Protein AF-A0A2V9S145-F1 (afdb_monomer_lite)

Sequence (110 aa):
MFGHRVPDVLAGADAALGESFLQVKFINTASGASLPDLEQLIFAPELGQEFRFISLTARADGTLRANFGVADGTPGKAEVIQTGLFMTKFKGATGEDFPAERINLNVVGQ

Structure (mmCIF, N/CA/C/O backbone):
data_AF-A0A2V9S145-F1
#
_entry.id   AF-A0A2V9S145-F1
#
loop_
_atom_site.group_PDB
_atom_site.id
_atom_site.type_symbol
_atom_site.label_atom_id
_atom_site.label_alt_id
_atom_site.label_comp_id
_atom_site.label_asym_id
_atom_site.label_entity_id
_atom_site.label_seq_id
_atom_site.pdbx_PDB_ins_code
_atom_site.Cartn_x
_atom_site.Cartn_y
_atom_site.Cartn_z
_atom_site.occupancy
_atom_site.B_iso_or_equiv
_atom_site.auth_seq_id
_atom_site.auth_comp_id
_atom_site.auth_asym_id
_atom_site.auth_atom_id
_atom_site.pdbx_PDB_model_num
ATOM 1 N N . MET A 1 1 ? -1.688 -3.657 18.034 1.00 89.75 1 MET A N 1
ATOM 2 C CA . MET A 1 1 ? -2.191 -2.291 18.314 1.00 89.75 1 MET A CA 1
ATOM 3 C C . MET A 1 1 ? -3.429 -1.975 17.490 1.00 89.75 1 MET A C 1
ATOM 5 O O . MET A 1 1 ? -4.323 -1.348 18.030 1.00 89.75 1 MET A O 1
ATOM 9 N N . PHE A 1 2 ? -3.513 -2.427 16.237 1.00 94.12 2 PHE A N 1
ATOM 10 C CA . PHE A 1 2 ? -4.656 -2.221 15.349 1.00 94.12 2 PHE A CA 1
ATOM 11 C C . PHE A 1 2 ? -5.048 -3.542 14.686 1.00 94.12 2 PHE A C 1
ATOM 13 O O . PHE A 1 2 ? -4.155 -4.286 14.277 1.00 94.12 2 PHE A O 1
ATOM 20 N N . GLY A 1 3 ? -6.347 -3.824 14.615 1.00 94.75 3 GLY A N 1
ATOM 21 C CA . GLY A 1 3 ? -6.903 -5.070 14.097 1.00 94.75 3 GLY A CA 1
ATOM 22 C C . GLY A 1 3 ? -6.557 -6.313 14.926 1.00 94.75 3 GLY A C 1
ATOM 23 O O . GLY A 1 3 ? -5.866 -6.251 15.950 1.00 94.75 3 GLY A O 1
ATOM 24 N N . HIS A 1 4 ? -7.052 -7.449 14.441 1.00 95.81 4 HIS A N 1
ATOM 25 C CA . HIS A 1 4 ? -6.776 -8.791 14.950 1.00 95.81 4 HIS A CA 1
ATOM 26 C C . HIS A 1 4 ? -5.797 -9.550 14.049 1.00 95.81 4 HIS A C 1
ATOM 28 O O . HIS A 1 4 ? -5.580 -9.181 12.892 1.00 95.81 4 HIS A O 1
ATOM 34 N N . ARG A 1 5 ? -5.185 -10.622 14.570 1.00 94.25 5 ARG A N 1
ATOM 35 C CA . ARG A 1 5 ? -4.345 -11.502 13.747 1.00 94.25 5 ARG A CA 1
ATOM 36 C C . ARG A 1 5 ? -5.229 -12.355 12.844 1.00 94.25 5 ARG A C 1
ATOM 38 O O . ARG A 1 5 ? -6.378 -12.634 13.172 1.00 94.25 5 ARG A O 1
ATOM 45 N N . VAL A 1 6 ? -4.657 -12.849 11.747 1.00 94.75 6 VAL A N 1
ATOM 46 C CA . VAL A 1 6 ? -5.376 -13.708 10.791 1.00 94.75 6 VAL A CA 1
ATOM 47 C C . VAL A 1 6 ? -6.075 -14.902 11.470 1.00 94.75 6 VAL A C 1
ATOM 49 O O . VAL A 1 6 ? -7.259 -15.087 11.201 1.00 94.75 6 VAL A O 1
ATOM 52 N N . PRO A 1 7 ? -5.444 -15.676 12.382 1.00 97.31 7 PRO A N 1
ATOM 53 C CA . PRO A 1 7 ? -6.133 -16.787 13.045 1.00 97.31 7 PRO A CA 1
ATOM 54 C C . PRO A 1 7 ? -7.340 -16.355 13.887 1.00 97.31 7 PRO A C 1
ATOM 56 O O . PRO A 1 7 ? -8.339 -17.065 13.914 1.00 97.31 7 PRO A O 1
ATOM 59 N N . ASP A 1 8 ? -7.271 -15.190 14.535 1.00 96.50 8 ASP A N 1
ATOM 60 C CA . ASP A 1 8 ? -8.353 -14.675 15.380 1.00 96.50 8 ASP A CA 1
ATOM 61 C C . ASP A 1 8 ? -9.558 -14.265 14.521 1.00 96.50 8 ASP A C 1
ATOM 63 O O . ASP A 1 8 ? -10.702 -14.560 14.859 1.00 96.50 8 ASP A O 1
ATOM 67 N N . VAL A 1 9 ? -9.301 -13.642 13.364 1.00 96.38 9 VAL A N 1
ATOM 68 C CA . VAL A 1 9 ? -10.339 -13.301 12.377 1.00 96.38 9 VAL A CA 1
ATOM 69 C C . VAL A 1 9 ? -11.000 -14.565 11.831 1.00 96.38 9 VAL A C 1
ATOM 71 O O . VAL A 1 9 ? -12.224 -14.645 11.763 1.00 96.38 9 VAL A O 1
ATOM 74 N N . LEU A 1 10 ? -10.207 -15.590 11.502 1.00 96.69 10 LEU A N 1
ATOM 75 C CA . LEU A 1 10 ? -10.735 -16.892 11.077 1.00 96.69 10 LEU A CA 1
ATOM 76 C C . LEU A 1 10 ? -11.568 -17.575 12.176 1.00 96.69 10 LEU A C 1
ATOM 78 O O . LEU A 1 10 ? -12.470 -18.348 11.861 1.00 96.69 10 LEU A O 1
ATOM 82 N N . ALA A 1 11 ? -11.294 -17.272 13.447 1.00 97.69 11 ALA A N 1
ATOM 83 C CA . ALA A 1 11 ? -12.060 -17.733 14.602 1.00 97.69 11 ALA A CA 1
ATOM 84 C C . ALA A 1 11 ? -13.277 -16.844 14.946 1.00 97.69 11 ALA A C 1
ATOM 86 O O . ALA A 1 11 ? -13.984 -17.140 15.909 1.00 97.69 11 ALA A O 1
ATOM 87 N N . GLY A 1 12 ? -13.550 -15.786 14.171 1.00 96.56 12 GLY A N 1
ATOM 88 C CA . GLY A 1 12 ? -14.739 -14.935 14.305 1.00 96.56 12 GLY A CA 1
ATOM 89 C C . GLY A 1 12 ? -14.500 -13.536 14.879 1.00 96.56 12 GLY A C 1
ATOM 90 O O . GLY A 1 12 ? -15.471 -12.816 15.112 1.00 96.56 12 GLY A O 1
ATOM 91 N N . ALA A 1 13 ? -13.249 -13.129 15.109 1.00 96.25 13 ALA A N 1
ATOM 92 C CA . ALA A 1 13 ? -12.936 -11.744 15.459 1.00 96.25 13 ALA A CA 1
ATOM 93 C C . ALA A 1 13 ? -13.159 -10.792 14.268 1.00 96.25 13 ALA A C 1
ATOM 95 O O . ALA A 1 13 ? -13.158 -11.202 13.106 1.00 96.25 13 ALA A O 1
ATOM 96 N N . ASP A 1 14 ? -13.315 -9.497 14.545 1.00 94.88 14 ASP A N 1
ATOM 97 C CA . ASP A 1 14 ? -13.462 -8.486 13.503 1.00 94.88 14 ASP A CA 1
ATOM 98 C C . ASP A 1 14 ? -12.150 -8.258 12.735 1.00 94.88 14 ASP A C 1
ATOM 100 O O . ASP A 1 14 ? -11.057 -8.200 13.311 1.00 94.88 14 ASP A O 1
ATOM 104 N N . ALA A 1 15 ? -12.270 -8.115 11.414 1.00 95.62 15 ALA A N 1
ATOM 105 C CA . ALA A 1 15 ? -11.156 -7.824 10.523 1.00 95.62 15 ALA A CA 1
ATOM 106 C C . ALA A 1 15 ? -10.958 -6.311 10.371 1.00 95.62 15 ALA A C 1
ATOM 108 O O . ALA A 1 15 ? -11.918 -5.570 10.169 1.00 95.62 15 ALA A O 1
ATOM 109 N N . ALA A 1 16 ? -9.700 -5.865 10.380 1.00 95.62 16 ALA A N 1
ATOM 110 C CA . ALA A 1 16 ? -9.355 -4.561 9.830 1.00 95.62 16 ALA A CA 1
ATOM 111 C C . ALA A 1 16 ? -9.249 -4.696 8.307 1.00 95.62 16 ALA A C 1
ATOM 113 O O . ALA A 1 16 ? -8.530 -5.567 7.812 1.00 95.62 16 ALA A O 1
ATOM 114 N N . LEU A 1 17 ? -9.968 -3.853 7.573 1.00 94.69 17 LEU A N 1
ATOM 115 C CA . LEU A 1 17 ? -9.989 -3.869 6.115 1.00 94.69 17 LEU A CA 1
ATOM 116 C C . LEU A 1 17 ? -9.386 -2.581 5.588 1.00 94.69 17 LEU A C 1
ATOM 118 O O . LEU A 1 17 ? -9.590 -1.503 6.143 1.00 94.69 17 LEU A O 1
ATOM 122 N N . GLY A 1 18 ? -8.630 -2.702 4.508 1.00 94.12 18 GLY A N 1
ATOM 123 C CA . GLY A 1 18 ? -7.950 -1.569 3.922 1.00 94.12 18 GLY A CA 1
ATOM 124 C C . GLY A 1 18 ? -7.761 -1.704 2.431 1.00 94.12 18 GLY A C 1
ATOM 125 O O . GLY A 1 18 ? -7.941 -2.768 1.841 1.00 94.12 18 GLY A O 1
ATOM 126 N N . GLU A 1 19 ? -7.369 -0.588 1.853 1.00 96.25 19 GLU A N 1
ATOM 127 C CA . GLU A 1 19 ? -6.986 -0.453 0.465 1.00 96.25 19 GLU A CA 1
ATOM 128 C C . GLU A 1 19 ? -5.531 -0.006 0.388 1.00 96.25 19 GLU A C 1
ATOM 130 O O . GLU A 1 19 ? -5.007 0.682 1.273 1.00 96.25 19 GLU A O 1
ATOM 135 N N . SER A 1 20 ? -4.870 -0.397 -0.691 1.00 94.25 20 SER A N 1
ATOM 136 C CA . SER A 1 20 ? -3.535 0.078 -1.000 1.00 94.25 20 SER A CA 1
ATOM 137 C C . SER A 1 20 ? -3.418 0.437 -2.470 1.00 94.25 20 SER A C 1
ATOM 139 O O . SER A 1 20 ? -4.104 -0.103 -3.337 1.00 94.25 20 SER A O 1
ATOM 141 N N . PHE A 1 21 ? -2.539 1.391 -2.735 1.00 94.75 21 PHE A N 1
ATOM 142 C CA . PHE A 1 21 ? -2.213 1.872 -4.057 1.00 94.75 21 PHE A CA 1
ATOM 143 C C . PHE A 1 21 ? -0.700 1.850 -4.227 1.00 94.75 21 PHE A C 1
ATOM 145 O O . PHE A 1 21 ? 0.026 2.532 -3.498 1.00 94.75 21 PHE A O 1
ATOM 152 N N . LEU A 1 22 ? -0.241 1.065 -5.200 1.00 92.06 22 LEU A N 1
ATOM 153 C CA . LEU A 1 22 ? 1.157 0.987 -5.594 1.00 92.06 22 LEU A CA 1
ATOM 154 C C . LEU A 1 22 ? 1.346 1.743 -6.909 1.00 92.06 22 LEU A C 1
ATOM 156 O O . LEU A 1 22 ? 0.722 1.416 -7.918 1.00 92.06 22 LEU A O 1
ATOM 160 N N . GLN A 1 23 ? 2.238 2.728 -6.908 1.00 91.81 23 GLN A N 1
ATOM 161 C CA . GLN A 1 23 ? 2.671 3.406 -8.121 1.00 91.81 23 GLN A CA 1
ATOM 162 C C . GLN A 1 23 ? 4.096 2.992 -8.447 1.00 91.81 23 GLN A C 1
ATOM 164 O O . GLN A 1 23 ? 4.994 3.193 -7.637 1.00 91.81 23 GLN A O 1
ATOM 169 N N . VAL A 1 24 ? 4.305 2.502 -9.666 1.00 90.56 24 VAL A N 1
ATOM 170 C CA . VAL A 1 24 ? 5.629 2.219 -10.221 1.00 90.56 24 VAL A CA 1
ATOM 171 C C . VAL A 1 24 ? 5.828 3.083 -11.459 1.00 90.56 24 VAL A C 1
ATOM 173 O O . VAL A 1 24 ? 4.939 3.174 -12.306 1.00 90.56 24 VAL A O 1
ATOM 176 N N . LYS A 1 25 ? 6.989 3.732 -11.573 1.00 91.25 25 LYS A N 1
ATOM 177 C CA . LYS A 1 25 ? 7.407 4.422 -12.799 1.00 91.25 25 LYS A CA 1
ATOM 178 C C . LYS A 1 25 ? 8.727 3.834 -13.267 1.00 91.25 25 LYS A C 1
ATOM 180 O O . LYS A 1 25 ? 9.655 3.665 -12.476 1.00 91.25 25 LYS A O 1
ATOM 185 N N . PHE A 1 26 ? 8.813 3.566 -14.559 1.00 91.00 26 PHE A N 1
ATOM 186 C CA . PHE A 1 26 ? 9.998 3.021 -15.202 1.00 91.00 26 PHE A CA 1
ATOM 187 C C . PHE A 1 26 ? 10.027 3.411 -16.679 1.00 91.00 26 PHE A C 1
ATOM 189 O O . PHE A 1 26 ? 9.030 3.882 -17.230 1.00 91.00 26 PHE A O 1
ATOM 196 N N . ILE A 1 27 ? 11.185 3.230 -17.301 1.00 92.94 27 ILE A N 1
ATOM 197 C CA . ILE A 1 27 ? 11.380 3.335 -18.744 1.00 92.94 27 ILE A CA 1
ATOM 198 C C . ILE A 1 27 ? 11.509 1.920 -19.299 1.00 92.94 27 ILE A C 1
ATOM 200 O O . ILE A 1 27 ? 12.198 1.093 -18.708 1.00 92.94 27 ILE A O 1
ATOM 204 N N . ASN A 1 28 ? 10.857 1.660 -20.429 1.00 93.69 28 ASN A N 1
ATOM 205 C CA . ASN A 1 28 ? 11.080 0.484 -21.261 1.00 93.69 28 ASN A CA 1
ATOM 206 C C . ASN A 1 28 ? 11.054 0.930 -22.727 1.00 93.69 28 ASN A C 1
ATOM 208 O O . ASN A 1 28 ? 10.049 1.462 -23.198 1.00 93.69 28 ASN A O 1
ATOM 212 N N . THR A 1 29 ? 12.166 0.753 -23.436 1.00 95.25 29 THR A N 1
ATOM 213 C CA . THR A 1 29 ? 12.285 1.149 -24.847 1.00 95.25 29 THR A CA 1
ATOM 214 C C . THR A 1 29 ? 11.650 0.146 -25.817 1.00 95.25 29 THR A C 1
ATOM 216 O O . THR A 1 29 ? 11.454 0.479 -26.987 1.00 95.25 29 THR A O 1
ATOM 219 N N . ALA A 1 30 ? 11.275 -1.051 -25.357 1.00 92.56 30 ALA A N 1
ATOM 220 C CA . ALA A 1 30 ? 10.592 -2.060 -26.161 1.00 92.56 30 ALA A CA 1
ATOM 221 C C . ALA A 1 30 ? 9.074 -1.796 -26.211 1.00 92.56 30 ALA A C 1
ATOM 223 O O . ALA A 1 30 ? 8.285 -2.385 -25.471 1.00 92.56 30 ALA A O 1
ATOM 224 N N . SER A 1 31 ? 8.651 -0.883 -27.090 1.00 88.81 31 SER A N 1
ATOM 225 C CA . SER A 1 31 ? 7.230 -0.553 -27.273 1.00 88.81 31 SER A CA 1
ATOM 226 C C . SER A 1 31 ? 6.405 -1.779 -27.688 1.00 88.81 31 SER A C 1
ATOM 228 O O . SER A 1 31 ? 6.789 -2.515 -28.595 1.00 88.81 31 SER A O 1
ATOM 230 N N . GLY A 1 32 ? 5.261 -1.992 -27.032 1.00 91.31 32 GLY A N 1
ATOM 231 C CA . GLY A 1 32 ? 4.367 -3.129 -27.285 1.00 91.31 32 GLY A CA 1
ATOM 232 C C . GLY A 1 32 ? 4.810 -4.456 -26.659 1.00 91.31 32 GLY A C 1
ATOM 233 O O . GLY A 1 32 ? 4.069 -5.433 -26.754 1.00 91.31 32 GLY A O 1
ATOM 234 N N . ALA A 1 33 ? 5.976 -4.503 -26.007 1.00 90.31 33 ALA A N 1
ATOM 235 C CA . ALA A 1 33 ? 6.376 -5.653 -25.209 1.00 90.31 33 ALA A CA 1
ATOM 236 C C . ALA A 1 33 ? 5.497 -5.796 -23.955 1.00 90.31 33 ALA A C 1
ATOM 238 O O . ALA A 1 33 ? 4.852 -4.843 -23.505 1.00 90.31 33 ALA A O 1
ATOM 239 N N . SER A 1 34 ? 5.497 -6.996 -23.378 1.00 92.31 34 SER A N 1
ATOM 240 C CA . SER A 1 34 ? 4.849 -7.264 -22.096 1.00 92.31 34 SER A CA 1
ATOM 241 C C . SER A 1 34 ? 5.383 -6.350 -20.993 1.00 92.31 34 SER A C 1
ATOM 243 O O . SER A 1 34 ? 6.527 -5.889 -21.037 1.00 92.31 34 SER A O 1
ATOM 245 N N . LEU A 1 35 ? 4.550 -6.117 -19.977 1.00 92.06 35 LEU A N 1
ATOM 246 C CA . LEU A 1 35 ? 4.994 -5.427 -18.773 1.00 92.06 35 LEU A CA 1
ATOM 247 C C . LEU A 1 35 ? 6.140 -6.230 -18.124 1.00 92.06 35 LEU A C 1
ATOM 249 O O . LEU A 1 35 ? 5.968 -7.439 -17.947 1.00 92.06 35 LEU A O 1
ATOM 253 N N . PRO A 1 36 ? 7.283 -5.602 -17.791 1.00 91.25 36 PRO A N 1
ATOM 254 C CA . PRO A 1 36 ? 8.382 -6.292 -17.126 1.00 91.25 36 PRO A CA 1
ATOM 255 C C . PRO A 1 36 ? 7.968 -6.845 -15.765 1.00 91.25 36 PRO A C 1
ATOM 257 O O . PRO A 1 36 ? 7.098 -6.281 -15.093 1.00 91.25 36 PRO A O 1
ATOM 260 N N . ASP A 1 37 ? 8.636 -7.915 -15.345 1.00 92.88 37 ASP A N 1
ATOM 261 C CA . ASP A 1 37 ? 8.561 -8.365 -13.962 1.00 92.88 37 ASP A CA 1
ATOM 262 C C . ASP A 1 37 ? 9.134 -7.284 -13.029 1.00 92.88 37 ASP A C 1
ATOM 264 O O . ASP A 1 37 ? 10.166 -6.675 -13.318 1.00 92.88 37 ASP A O 1
ATOM 268 N N . LEU A 1 38 ? 8.439 -7.005 -11.923 1.00 89.94 38 LEU A N 1
ATOM 269 C CA . LEU A 1 38 ? 8.801 -5.896 -11.039 1.00 89.94 38 LEU A CA 1
ATOM 270 C C . LEU A 1 38 ? 10.118 -6.164 -10.300 1.00 89.94 38 LEU A C 1
ATOM 272 O O . LEU A 1 38 ? 10.909 -5.239 -10.128 1.00 89.94 38 LEU A O 1
ATOM 276 N N . GLU A 1 39 ? 10.359 -7.403 -9.871 1.00 89.25 39 GLU A N 1
ATOM 277 C CA . GLU A 1 39 ? 11.584 -7.781 -9.164 1.00 89.25 39 GLU A CA 1
ATOM 278 C C . GLU A 1 39 ? 12.789 -7.678 -10.108 1.00 89.25 39 GLU A C 1
ATOM 280 O O . GLU A 1 39 ? 13.776 -7.011 -9.792 1.00 89.25 39 GLU A O 1
ATOM 285 N N . GLN A 1 40 ? 12.670 -8.232 -11.315 1.00 92.62 40 GLN A N 1
ATOM 286 C CA . GLN A 1 40 ? 13.670 -8.109 -12.372 1.00 92.62 40 GLN A CA 1
ATOM 287 C C . GLN A 1 40 ? 13.954 -6.642 -12.711 1.00 92.62 40 GLN A C 1
ATOM 289 O O . GLN A 1 40 ? 15.114 -6.237 -12.741 1.00 92.62 40 GLN A O 1
ATOM 294 N N . LEU A 1 41 ? 12.919 -5.825 -12.914 1.00 89.06 41 LEU A N 1
ATOM 295 C CA . LEU A 1 41 ? 13.066 -4.409 -13.250 1.00 89.06 41 LEU A CA 1
ATOM 296 C C . LEU A 1 41 ? 13.821 -3.618 -12.166 1.00 89.06 41 LEU A C 1
ATOM 298 O O . LEU A 1 41 ? 14.561 -2.689 -12.494 1.00 89.06 41 LEU A O 1
ATOM 302 N N . ILE A 1 42 ? 13.635 -3.972 -10.890 1.00 85.75 42 ILE A N 1
ATOM 303 C CA . ILE A 1 42 ? 14.288 -3.315 -9.749 1.00 85.75 42 ILE A CA 1
ATOM 304 C C . ILE A 1 42 ? 15.734 -3.795 -9.579 1.00 85.75 42 ILE A C 1
ATOM 306 O O . ILE A 1 42 ? 16.631 -2.970 -9.404 1.00 85.75 42 ILE A O 1
ATOM 310 N N . PHE A 1 43 ? 15.975 -5.107 -9.615 1.00 85.25 43 PHE A N 1
ATOM 311 C CA . PHE A 1 43 ? 17.260 -5.685 -9.202 1.00 85.25 43 PHE A CA 1
ATOM 312 C C . PHE A 1 43 ? 18.193 -6.051 -10.360 1.00 85.25 43 PHE A C 1
ATOM 314 O O . PHE A 1 43 ? 19.406 -6.137 -10.163 1.00 85.25 43 PHE A O 1
ATOM 321 N N . ALA A 1 44 ? 17.662 -6.255 -11.564 1.00 89.00 44 ALA A N 1
ATOM 322 C CA . ALA A 1 44 ? 18.418 -6.681 -12.738 1.00 89.00 44 ALA A CA 1
ATOM 323 C C . ALA A 1 44 ? 17.800 -6.142 -14.047 1.00 89.00 44 ALA A C 1
ATOM 325 O O . ALA A 1 44 ? 17.403 -6.943 -14.897 1.00 89.00 44 ALA A O 1
ATOM 326 N N . PRO A 1 45 ? 17.686 -4.810 -14.232 1.00 90.12 45 PRO A N 1
ATOM 327 C CA . PRO A 1 45 ? 17.056 -4.226 -15.416 1.00 90.12 45 PRO A CA 1
ATOM 328 C C . PRO A 1 45 ? 17.749 -4.677 -16.711 1.00 90.12 45 PRO A C 1
ATOM 330 O O . PRO A 1 45 ? 18.977 -4.640 -16.821 1.00 90.12 45 PRO A O 1
ATOM 333 N N . GLU A 1 46 ? 16.958 -5.087 -17.703 1.00 92.44 46 GLU A N 1
ATOM 334 C CA . GLU A 1 46 ? 17.459 -5.448 -19.032 1.00 92.44 46 GLU A CA 1
ATOM 335 C C . GLU A 1 46 ? 17.868 -4.202 -19.835 1.00 92.44 46 GLU A C 1
ATOM 337 O O . GLU A 1 46 ? 17.582 -3.057 -19.473 1.00 92.44 46 GLU A O 1
ATOM 342 N N . LEU A 1 47 ? 18.536 -4.408 -20.975 1.00 93.00 47 LEU A N 1
ATOM 343 C CA . LEU A 1 47 ? 18.931 -3.308 -21.851 1.00 93.00 47 LEU A CA 1
ATOM 344 C C . LEU A 1 47 ? 17.702 -2.499 -22.299 1.00 93.00 47 LEU A C 1
ATOM 346 O O . LEU A 1 47 ? 16.781 -3.033 -22.909 1.00 93.00 47 LEU A O 1
ATOM 350 N N . GLY A 1 48 ? 17.722 -1.189 -22.040 1.00 92.19 48 GLY A N 1
ATOM 351 C CA . GLY A 1 48 ? 16.608 -0.295 -22.370 1.00 92.19 48 GLY A CA 1
ATOM 352 C C . GLY A 1 48 ? 15.528 -0.204 -21.290 1.00 92.19 48 GLY A C 1
ATOM 353 O O . GLY A 1 48 ? 14.557 0.536 -21.470 1.00 92.19 48 GLY A O 1
ATOM 354 N N . GLN A 1 49 ? 15.708 -0.902 -20.167 1.00 93.44 49 GLN A N 1
ATOM 355 C CA . GLN A 1 49 ? 14.891 -0.738 -18.977 1.00 93.44 49 GLN A CA 1
ATOM 356 C C . GLN A 1 49 ? 15.573 0.172 -17.958 1.00 93.44 49 GLN A C 1
ATOM 358 O O . GLN A 1 49 ? 16.789 0.143 -17.773 1.00 93.44 49 GLN A O 1
ATOM 363 N N . GLU A 1 50 ? 14.774 0.976 -17.264 1.00 89.88 50 GLU A N 1
ATOM 364 C CA . GLU A 1 50 ? 15.261 1.784 -16.152 1.00 89.88 50 GLU A CA 1
ATOM 365 C C . GLU A 1 50 ? 14.164 1.984 -15.113 1.00 89.88 50 GLU A C 1
ATOM 367 O O . GLU A 1 50 ? 13.151 2.639 -15.373 1.00 89.88 50 GLU A O 1
ATOM 372 N N . PHE A 1 51 ? 14.376 1.455 -13.913 1.00 87.31 51 PHE A N 1
ATOM 373 C CA . PHE A 1 51 ? 13.506 1.729 -12.781 1.00 87.31 51 PHE A CA 1
ATOM 374 C C . PHE A 1 51 ? 13.670 3.179 -12.315 1.00 87.31 51 PHE A C 1
ATOM 376 O O . PHE A 1 51 ? 14.787 3.669 -12.149 1.00 87.31 51 PHE A O 1
ATOM 383 N N . ARG A 1 52 ? 12.556 3.894 -12.123 1.00 85.25 52 ARG A N 1
ATOM 384 C CA . ARG A 1 52 ? 12.586 5.321 -11.763 1.00 85.25 52 ARG A CA 1
ATOM 385 C C . ARG A 1 52 ? 12.038 5.606 -10.383 1.00 85.25 52 ARG A C 1
ATOM 387 O O . ARG A 1 52 ? 12.508 6.535 -9.736 1.00 85.25 52 ARG A O 1
ATOM 394 N N . PHE A 1 53 ? 10.982 4.908 -9.989 1.00 85.31 53 PHE A N 1
ATOM 395 C CA . PHE A 1 53 ? 10.222 5.278 -8.808 1.00 85.31 53 PHE A CA 1
ATOM 396 C C . PHE A 1 53 ? 9.281 4.160 -8.388 1.00 85.31 53 PHE A C 1
ATOM 398 O O . PHE A 1 53 ? 8.629 3.544 -9.235 1.00 85.31 53 PHE A O 1
ATOM 405 N N . ILE A 1 54 ? 9.122 4.006 -7.078 1.00 87.19 54 ILE A N 1
ATOM 406 C CA . ILE A 1 54 ? 8.026 3.252 -6.486 1.00 87.19 54 ILE A CA 1
ATOM 407 C C . ILE A 1 54 ? 7.510 3.972 -5.245 1.00 87.19 54 ILE A C 1
ATOM 409 O O . ILE A 1 54 ? 8.286 4.542 -4.473 1.00 87.19 54 ILE A O 1
ATOM 413 N N . SER A 1 55 ? 6.192 3.969 -5.083 1.00 88.31 55 SER A N 1
ATOM 414 C CA . SER A 1 55 ? 5.528 4.439 -3.873 1.00 88.31 55 SER A CA 1
ATOM 415 C C . SER A 1 55 ? 4.334 3.570 -3.527 1.00 88.31 55 SER A C 1
ATOM 417 O O . SER A 1 55 ? 3.603 3.140 -4.421 1.00 88.31 55 SER A O 1
ATOM 419 N N . LEU A 1 56 ? 4.096 3.400 -2.234 1.00 90.00 56 LEU A N 1
ATOM 420 C CA . LEU A 1 56 ? 2.948 2.722 -1.663 1.00 90.00 56 LEU A CA 1
ATOM 421 C C . LEU A 1 56 ? 2.186 3.694 -0.763 1.00 90.00 56 LEU A C 1
ATOM 423 O O . LEU A 1 56 ? 2.755 4.289 0.150 1.00 90.00 56 LEU A O 1
ATOM 427 N N . THR A 1 57 ? 0.883 3.790 -0.979 1.00 92.56 57 THR A N 1
ATOM 428 C CA . THR A 1 57 ? -0.041 4.403 -0.024 1.00 92.56 57 THR A CA 1
ATOM 429 C C . THR A 1 57 ? -1.040 3.345 0.396 1.00 92.56 57 THR A C 1
ATOM 431 O O . THR A 1 57 ? -1.620 2.686 -0.461 1.00 92.56 57 THR A O 1
ATOM 434 N N . ALA A 1 58 ? -1.261 3.173 1.693 1.00 94.44 58 ALA A N 1
ATOM 435 C CA . ALA A 1 58 ? -2.252 2.245 2.216 1.00 94.44 58 ALA A CA 1
ATOM 436 C C . ALA A 1 58 ? -3.078 2.899 3.319 1.00 94.44 58 ALA A C 1
ATOM 438 O O . ALA A 1 58 ? -2.573 3.700 4.107 1.00 94.44 58 ALA A O 1
ATOM 439 N N . ARG A 1 59 ? -4.360 2.550 3.376 1.00 95.81 59 ARG A N 1
ATOM 440 C CA . ARG A 1 59 ? -5.305 3.008 4.394 1.00 95.81 59 ARG A CA 1
ATOM 441 C C . ARG A 1 59 ? -6.143 1.836 4.852 1.00 95.81 59 ARG A C 1
ATOM 443 O O . ARG A 1 59 ? -6.560 1.037 4.025 1.00 95.81 59 ARG A O 1
ATOM 450 N N . ALA A 1 60 ? -6.400 1.746 6.147 1.00 96.38 60 ALA A N 1
ATOM 451 C CA . ALA A 1 60 ? -7.254 0.709 6.699 1.00 96.38 60 ALA A CA 1
ATOM 452 C C . ALA A 1 60 ? -8.124 1.255 7.823 1.00 96.38 60 ALA A C 1
ATOM 454 O O . ALA A 1 60 ? -7.663 2.055 8.640 1.00 96.38 60 ALA A O 1
ATOM 455 N N . ASP A 1 61 ? -9.354 0.765 7.879 1.00 96.44 61 ASP A N 1
ATOM 456 C CA . ASP A 1 61 ? -10.290 0.985 8.969 1.00 96.44 61 ASP A CA 1
ATOM 457 C C . ASP A 1 61 ? -10.430 -0.312 9.770 1.00 96.44 61 ASP A C 1
ATOM 459 O O . ASP A 1 61 ? -10.351 -1.428 9.247 1.00 96.44 61 ASP A O 1
ATOM 463 N N . GLY 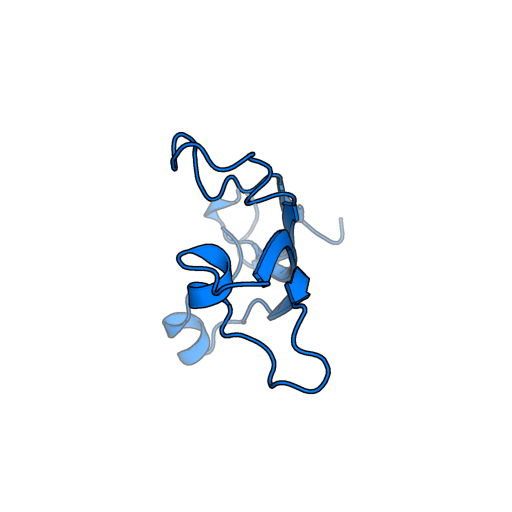A 1 62 ? -10.580 -0.167 11.077 1.00 95.06 62 GLY A N 1
ATOM 464 C CA . GLY A 1 62 ? -10.630 -1.300 11.980 1.00 95.06 62 GLY A CA 1
ATOM 465 C C . GLY A 1 62 ? -10.656 -0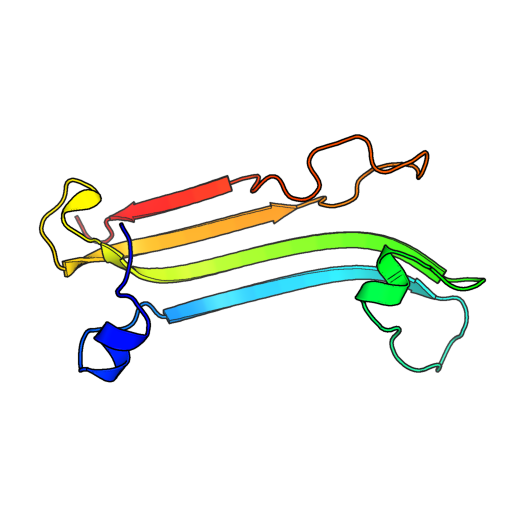.838 13.420 1.00 95.06 62 GLY A C 1
ATOM 466 O O . GLY A 1 62 ? -11.057 0.277 13.738 1.00 95.06 62 GLY A O 1
ATOM 467 N N . THR A 1 63 ? -10.209 -1.706 14.306 1.00 96.38 63 THR A N 1
ATOM 468 C CA . THR A 1 63 ? -10.366 -1.530 15.746 1.00 96.38 63 THR A CA 1
ATOM 469 C C . THR A 1 63 ? -9.015 -1.555 16.443 1.00 96.38 63 THR A C 1
ATOM 471 O O . THR A 1 63 ? -8.154 -2.407 16.202 1.00 96.38 63 THR A O 1
ATOM 474 N N . LEU A 1 64 ? -8.809 -0.590 17.325 1.00 95.81 64 LEU A N 1
ATOM 475 C CA . LEU A 1 64 ? -7.637 -0.480 18.170 1.00 95.81 64 LEU A CA 1
ATOM 476 C C . LEU A 1 64 ? -7.716 -1.496 19.303 1.00 95.81 64 LEU A C 1
ATOM 478 O O . LEU A 1 64 ? -8.788 -1.854 19.796 1.00 95.81 64 LEU A O 1
ATOM 482 N N . ARG A 1 65 ? -6.537 -1.961 19.696 1.00 94.44 65 ARG A N 1
ATOM 483 C CA . ARG A 1 65 ? -6.360 -2.937 20.763 1.00 94.44 65 ARG A CA 1
ATOM 484 C C . ARG A 1 65 ? -5.959 -2.242 22.055 1.00 94.44 65 ARG A C 1
ATOM 486 O O . ARG A 1 65 ? -5.325 -1.191 21.990 1.00 94.44 65 ARG A O 1
ATOM 493 N N . ALA A 1 66 ? -6.195 -2.874 23.203 1.00 93.00 66 ALA A N 1
ATOM 494 C CA . ALA A 1 66 ? -5.796 -2.334 24.514 1.00 93.00 66 ALA A CA 1
ATOM 495 C C . ALA A 1 66 ? -4.330 -1.844 24.571 1.00 93.00 66 ALA A C 1
ATOM 497 O O . ALA A 1 66 ? -4.029 -0.809 25.160 1.00 93.00 66 ALA A O 1
ATOM 498 N N . ASN A 1 67 ? -3.417 -2.524 23.867 1.00 92.69 67 ASN A N 1
ATOM 499 C CA . ASN A 1 67 ? -1.999 -2.147 23.779 1.00 92.69 67 ASN A CA 1
ATOM 500 C C . ASN A 1 67 ? -1.738 -0.796 23.077 1.00 92.69 67 ASN A C 1
ATOM 502 O O . ASN A 1 67 ? -0.610 -0.318 23.099 1.00 92.69 67 ASN A O 1
ATOM 506 N N . PHE A 1 68 ? -2.734 -0.203 22.412 1.00 92.25 68 PHE A N 1
ATOM 507 C CA . PHE A 1 68 ? -2.667 1.161 21.880 1.00 92.25 68 PHE A CA 1
ATOM 508 C C . PHE A 1 68 ? -2.886 2.227 22.972 1.00 92.25 68 PHE A C 1
ATOM 510 O O . PHE A 1 68 ? -2.600 3.396 22.744 1.00 92.25 68 PHE A O 1
ATOM 517 N N . GLY A 1 69 ? -3.367 1.841 24.161 1.00 94.12 69 GLY A N 1
ATOM 518 C CA . GLY A 1 69 ? -3.684 2.763 25.259 1.00 94.12 69 GLY A CA 1
ATOM 519 C C . GLY A 1 69 ? -5.138 3.250 25.276 1.00 94.12 69 GLY A C 1
ATOM 520 O O . GLY A 1 69 ? -5.451 4.203 25.983 1.00 94.12 69 GLY A O 1
ATOM 521 N N . VAL A 1 70 ? -6.026 2.604 24.515 1.00 93.06 70 VAL A N 1
ATOM 522 C CA . VAL A 1 70 ? -7.479 2.862 24.489 1.00 93.06 70 VAL A CA 1
ATOM 523 C C . VAL A 1 70 ? -8.250 1.588 24.834 1.00 93.06 70 VAL A C 1
ATOM 525 O O . VAL A 1 70 ? -7.664 0.507 24.878 1.00 93.06 70 VAL A O 1
ATOM 528 N N . ALA A 1 71 ? -9.559 1.694 25.075 1.00 94.44 71 ALA A N 1
ATOM 529 C CA . ALA A 1 71 ? -10.399 0.518 25.289 1.00 94.44 71 ALA A CA 1
ATOM 530 C C . ALA A 1 71 ? -10.334 -0.430 24.078 1.00 94.44 71 ALA A C 1
ATOM 532 O O . ALA A 1 71 ? -10.312 0.014 22.926 1.00 94.44 71 ALA A O 1
ATOM 533 N N . ASP A 1 72 ? -10.300 -1.736 24.332 1.00 94.69 72 ASP A N 1
ATOM 534 C CA . ASP A 1 72 ? -10.249 -2.733 23.265 1.00 94.69 72 ASP A CA 1
ATOM 535 C C . ASP A 1 72 ? -11.505 -2.645 22.383 1.00 94.69 72 ASP A C 1
ATOM 537 O O . ASP A 1 72 ? -12.613 -2.471 22.889 1.00 94.69 72 ASP A O 1
ATOM 541 N N . GLY A 1 73 ? -11.332 -2.709 21.061 1.00 94.31 73 GLY A N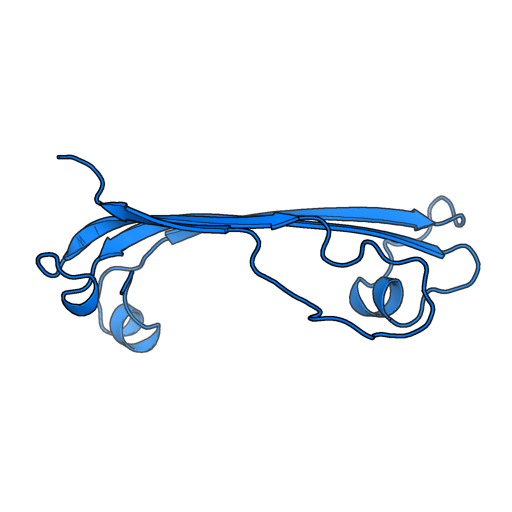 1
ATOM 542 C CA . GLY A 1 73 ? -12.435 -2.535 20.110 1.00 94.31 73 GLY A CA 1
ATOM 543 C C . GLY A 1 73 ? -12.745 -1.079 19.742 1.00 94.31 73 GLY A C 1
ATOM 544 O O . GLY A 1 73 ? -13.642 -0.845 18.936 1.00 94.31 73 GLY A O 1
ATOM 545 N N . THR A 1 74 ? -12.006 -0.095 20.272 1.00 95.75 74 THR A N 1
ATOM 546 C CA . THR A 1 74 ? -12.170 1.321 19.888 1.00 95.75 74 THR A CA 1
ATOM 547 C C . THR A 1 74 ? -11.964 1.496 18.376 1.00 95.75 74 THR A C 1
ATOM 549 O O . THR A 1 74 ? -10.925 1.061 17.875 1.00 95.75 74 THR A O 1
ATOM 552 N N . PRO A 1 75 ? -12.875 2.147 17.629 1.00 96.38 75 PRO A N 1
ATOM 553 C CA . PRO A 1 75 ? -12.680 2.398 16.204 1.00 96.38 75 PRO A CA 1
ATOM 554 C C . PRO A 1 75 ? -11.403 3.194 15.922 1.00 96.38 75 PRO A C 1
ATOM 556 O O . PRO A 1 75 ? -11.089 4.179 16.596 1.00 96.38 75 PRO A O 1
ATOM 559 N N . GLY A 1 76 ? -10.664 2.777 14.903 1.00 95.31 76 GLY A N 1
ATOM 560 C CA . GLY A 1 76 ? -9.422 3.413 14.506 1.00 95.31 76 GLY A CA 1
ATOM 561 C C . GLY A 1 76 ? -9.170 3.349 13.011 1.00 95.31 76 GLY A C 1
ATOM 562 O O . GLY A 1 76 ? -9.819 2.612 12.267 1.00 95.31 76 GLY A O 1
ATOM 563 N N . LYS A 1 77 ? -8.176 4.127 12.595 1.00 95.62 77 LYS A N 1
ATOM 564 C CA . LYS A 1 77 ? -7.727 4.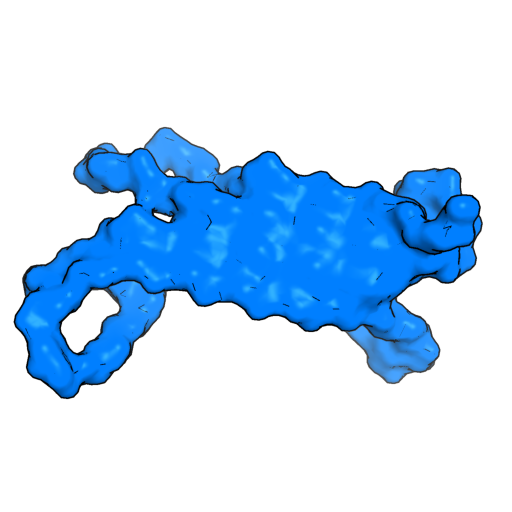226 11.213 1.00 95.62 77 LYS A CA 1
ATOM 565 C C . LYS A 1 77 ? -6.213 4.185 11.140 1.00 95.62 77 LYS A C 1
ATOM 567 O O . LYS A 1 77 ? -5.536 4.930 11.854 1.00 95.62 77 LYS A O 1
ATOM 572 N N . ALA A 1 78 ? -5.702 3.338 10.257 1.00 94.44 78 ALA A N 1
ATOM 573 C CA . ALA A 1 78 ? -4.293 3.248 9.919 1.00 94.44 78 ALA A CA 1
ATOM 574 C C . ALA A 1 78 ? -4.045 3.878 8.546 1.00 94.44 78 ALA A C 1
ATOM 576 O O . ALA A 1 78 ? -4.807 3.660 7.604 1.00 94.44 78 ALA A O 1
ATOM 577 N N . GLU A 1 79 ? -2.966 4.641 8.422 1.00 94.38 79 GLU A N 1
ATOM 578 C CA . GLU A 1 79 ? -2.473 5.158 7.149 1.00 94.38 79 GLU A CA 1
ATOM 579 C C . GLU A 1 79 ? -0.966 4.934 7.064 1.00 94.38 79 GLU A C 1
ATOM 581 O O . GLU A 1 79 ? -0.227 5.257 7.994 1.00 94.38 79 GLU A O 1
ATOM 586 N N . VAL A 1 80 ? -0.522 4.392 5.935 1.00 90.50 80 VAL A N 1
ATOM 587 C CA . VAL A 1 80 ? 0.887 4.202 5.604 1.00 90.50 80 VAL A CA 1
ATOM 588 C C . VAL A 1 80 ? 1.165 4.924 4.299 1.00 90.50 80 VAL A C 1
ATOM 590 O O . VAL A 1 80 ? 0.442 4.744 3.319 1.00 90.50 80 VAL A O 1
ATOM 593 N N . ILE A 1 81 ? 2.216 5.736 4.286 1.00 87.44 81 ILE A N 1
ATOM 594 C CA . ILE A 1 81 ? 2.741 6.355 3.073 1.00 87.44 81 ILE A CA 1
ATOM 595 C C . ILE A 1 81 ? 4.224 6.031 3.007 1.00 87.44 81 ILE A C 1
ATOM 597 O O . ILE A 1 81 ? 4.965 6.240 3.970 1.00 87.44 81 ILE A O 1
ATOM 601 N N . GLN A 1 82 ? 4.634 5.521 1.856 1.00 84.19 82 GLN A N 1
ATOM 602 C CA . GLN A 1 82 ? 6.015 5.238 1.543 1.00 84.19 82 GLN A CA 1
ATOM 603 C C . GLN A 1 82 ? 6.301 5.693 0.118 1.00 84.19 82 GLN A C 1
ATOM 605 O O . GLN A 1 82 ? 5.824 5.105 -0.849 1.00 84.19 82 GLN A O 1
ATOM 610 N N . THR A 1 83 ? 7.073 6.758 -0.01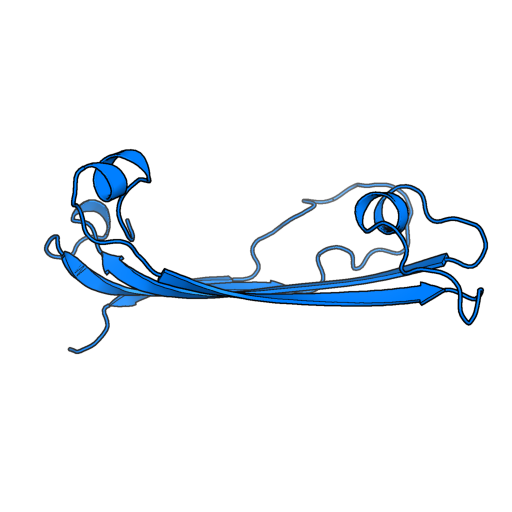7 1.00 79.25 83 THR A N 1
ATOM 611 C CA . THR A 1 83 ? 7.468 7.356 -1.291 1.00 79.25 83 THR A CA 1
ATOM 612 C C . THR A 1 83 ? 8.953 7.103 -1.529 1.00 79.25 83 THR A C 1
ATOM 614 O O . THR A 1 83 ? 9.715 6.890 -0.596 1.00 79.25 83 THR A O 1
ATOM 617 N N . GLY A 1 84 ? 9.393 7.100 -2.789 1.00 64.81 84 GLY A N 1
ATOM 618 C CA . GLY A 1 84 ? 10.818 7.267 -3.097 1.00 64.81 84 GLY A CA 1
ATOM 619 C C . GLY A 1 84 ? 11.746 6.139 -2.634 1.00 64.81 84 GLY A C 1
ATOM 620 O O . GLY A 1 84 ? 12.948 6.374 -2.545 1.00 64.81 84 GLY A O 1
ATOM 621 N N . LEU A 1 85 ? 11.211 4.933 -2.415 1.00 59.88 85 LEU A N 1
ATOM 622 C CA . LEU A 1 85 ? 11.923 3.713 -1.993 1.00 59.88 85 LEU A CA 1
ATOM 623 C C . LEU A 1 85 ? 13.252 3.449 -2.729 1.00 59.88 85 LEU A C 1
ATOM 625 O O . LEU A 1 85 ? 14.150 2.849 -2.159 1.00 59.88 85 LEU A O 1
ATOM 629 N N . PHE A 1 86 ? 13.415 3.941 -3.962 1.00 58.81 86 PHE A N 1
ATOM 630 C CA . PHE A 1 86 ? 14.705 3.963 -4.657 1.00 58.81 86 PHE A CA 1
ATOM 631 C C . PHE A 1 86 ? 14.928 5.316 -5.344 1.00 58.81 86 PHE A C 1
ATOM 633 O O . PHE A 1 86 ? 14.625 5.507 -6.520 1.00 58.81 86 PHE A O 1
ATOM 640 N N . MET A 1 87 ? 15.465 6.276 -4.592 1.00 46.41 87 MET A N 1
ATOM 641 C CA . MET A 1 87 ? 15.909 7.591 -5.077 1.00 46.41 87 MET A CA 1
ATOM 642 C C . MET A 1 87 ? 17.444 7.675 -5.134 1.00 46.41 87 MET A C 1
ATOM 644 O O . MET A 1 87 ? 18.033 8.682 -4.747 1.00 46.41 87 MET A O 1
ATOM 648 N N . THR A 1 88 ? 18.138 6.624 -5.583 1.00 44.00 88 THR A N 1
ATOM 649 C CA . THR A 1 88 ? 19.607 6.652 -5.684 1.00 44.00 88 THR A CA 1
ATOM 650 C C . THR A 1 88 ? 20.082 6.423 -7.115 1.00 44.00 88 THR A C 1
ATOM 652 O O . THR A 1 88 ? 19.585 5.579 -7.858 1.00 44.00 88 THR A O 1
ATOM 655 N N . LYS A 1 89 ? 21.078 7.216 -7.526 1.00 44.47 89 LYS A N 1
ATOM 656 C CA . LYS A 1 89 ? 21.880 6.936 -8.719 1.00 44.47 89 LYS A CA 1
ATOM 657 C C . LYS A 1 89 ? 22.726 5.706 -8.390 1.00 44.47 89 LYS A C 1
ATOM 659 O O . LYS A 1 89 ? 23.766 5.864 -7.758 1.00 44.47 89 LYS A O 1
ATOM 664 N N . PHE A 1 90 ? 22.231 4.520 -8.746 1.00 48.00 90 PHE A N 1
ATOM 665 C CA . PHE A 1 90 ? 22.857 3.201 -8.583 1.00 48.00 90 PHE A CA 1
ATOM 666 C C . PHE A 1 90 ? 24.397 3.254 -8.465 1.00 48.00 90 PHE A C 1
ATOM 668 O O . PHE A 1 90 ? 25.117 3.344 -9.460 1.00 48.00 90 PHE A O 1
ATOM 675 N N . LYS A 1 91 ? 24.903 3.190 -7.227 1.00 40.69 91 LYS A N 1
ATOM 676 C CA . LYS A 1 91 ? 26.311 2.900 -6.887 1.00 40.69 91 LYS A CA 1
ATOM 677 C C . LYS A 1 91 ? 26.416 1.868 -5.752 1.00 40.69 91 LYS A C 1
ATOM 679 O O . LYS A 1 91 ? 27.360 1.895 -4.971 1.00 40.69 91 LYS A O 1
ATOM 684 N N . GLY A 1 92 ? 25.454 0.948 -5.691 1.00 47.66 92 GLY A N 1
ATOM 685 C CA . GLY A 1 92 ? 25.344 -0.073 -4.649 1.00 47.66 92 GLY A CA 1
ATOM 686 C C . GLY A 1 92 ? 24.226 0.229 -3.651 1.00 47.66 92 GLY A C 1
ATOM 687 O O . GLY A 1 92 ? 23.914 1.389 -3.387 1.00 47.66 92 GLY A O 1
ATOM 688 N N . ALA A 1 93 ? 23.608 -0.831 -3.130 1.00 46.03 93 ALA A N 1
ATOM 689 C CA . ALA A 1 93 ? 22.659 -0.758 -2.026 1.00 46.03 93 ALA A CA 1
ATOM 690 C C . ALA A 1 93 ? 23.427 -0.386 -0.747 1.00 46.03 93 ALA A C 1
ATOM 692 O O . ALA A 1 93 ? 24.087 -1.225 -0.137 1.00 46.03 93 ALA A O 1
ATOM 693 N N . THR A 1 94 ? 23.432 0.899 -0.391 1.00 45.72 94 THR A N 1
ATOM 694 C CA . THR A 1 94 ? 24.096 1.407 0.823 1.00 45.72 94 THR A CA 1
ATOM 695 C C . THR A 1 94 ? 23.165 2.293 1.652 1.00 45.72 94 THR A C 1
ATOM 697 O O . THR A 1 94 ? 23.566 3.366 2.101 1.00 45.72 94 THR A O 1
ATOM 700 N N . GLY A 1 95 ? 21.912 1.883 1.840 1.00 50.88 95 GLY A N 1
ATOM 701 C CA . GLY A 1 95 ? 20.951 2.595 2.683 1.00 50.88 95 GLY A CA 1
ATOM 702 C C . GLY A 1 95 ? 19.711 1.752 2.950 1.00 50.88 95 GLY A C 1
ATOM 703 O O . GLY A 1 95 ? 19.427 0.850 2.180 1.00 50.88 95 GLY A O 1
ATOM 704 N N . GLU A 1 96 ? 19.025 2.027 4.061 1.00 46.50 96 GLU A N 1
ATOM 705 C CA . GLU A 1 96 ? 17.788 1.361 4.487 1.00 46.50 96 GLU A CA 1
ATOM 706 C C . GLU A 1 96 ? 16.800 1.267 3.309 1.00 46.50 96 GLU A C 1
ATOM 708 O O . GLU A 1 96 ? 16.328 2.286 2.813 1.00 46.50 96 GLU A O 1
ATOM 713 N N . ASP A 1 97 ? 16.544 0.051 2.817 1.00 51.28 97 ASP A N 1
ATOM 714 C CA . ASP A 1 97 ? 15.883 -0.157 1.518 1.00 51.28 97 ASP A CA 1
ATOM 715 C C . ASP A 1 97 ? 14.369 0.147 1.549 1.00 51.28 97 ASP A C 1
ATOM 717 O O . ASP A 1 97 ? 13.721 0.212 0.507 1.00 51.28 97 ASP A O 1
ATOM 721 N N . PHE A 1 98 ? 13.779 0.324 2.741 1.00 53.09 98 PHE A N 1
ATOM 722 C CA . PHE A 1 98 ? 12.328 0.453 2.922 1.00 53.09 98 PHE A CA 1
ATOM 723 C C . PHE A 1 98 ? 11.927 1.287 4.163 1.00 53.09 98 PHE A C 1
ATOM 725 O O . PHE A 1 98 ? 11.133 0.797 4.972 1.00 53.09 98 PHE A O 1
ATOM 732 N N . PRO A 1 99 ? 12.402 2.531 4.377 1.00 56.75 99 PRO A N 1
ATOM 733 C CA . PRO A 1 99 ? 11.893 3.335 5.481 1.00 56.75 99 PRO A CA 1
ATOM 734 C C . PRO A 1 99 ? 10.412 3.615 5.221 1.00 56.75 99 PRO A C 1
ATOM 736 O O . PRO A 1 99 ? 10.048 4.183 4.189 1.00 56.75 99 PRO A O 1
ATOM 739 N N . ALA A 1 100 ? 9.535 3.202 6.136 1.00 57.78 100 ALA A N 1
ATOM 740 C CA . ALA A 1 100 ? 8.171 3.703 6.132 1.00 57.78 100 ALA A CA 1
ATOM 741 C C . ALA A 1 100 ? 8.254 5.202 6.439 1.00 57.78 100 ALA A C 1
ATOM 743 O O . ALA A 1 100 ? 8.498 5.589 7.580 1.00 57.78 100 ALA A O 1
ATOM 744 N N . GLU A 1 101 ? 8.097 6.042 5.416 1.00 66.44 101 GLU A N 1
ATOM 745 C CA . GLU A 1 101 ? 8.206 7.495 5.576 1.00 66.44 101 GLU A CA 1
ATOM 746 C C . GLU A 1 101 ? 7.176 8.016 6.585 1.00 66.44 101 GLU A C 1
ATOM 748 O O . GLU A 1 101 ? 7.443 8.971 7.317 1.00 66.44 101 GLU A O 1
ATOM 753 N N . ARG A 1 102 ? 5.996 7.379 6.646 1.00 78.12 102 ARG A N 1
ATOM 754 C CA . ARG A 1 102 ? 4.956 7.713 7.616 1.00 78.12 102 ARG A CA 1
ATOM 755 C C . ARG A 1 102 ? 4.014 6.545 7.894 1.00 78.12 102 ARG A C 1
ATOM 757 O O . ARG A 1 102 ? 3.368 6.037 6.981 1.00 78.12 102 ARG A O 1
ATOM 764 N N . ILE A 1 103 ? 3.862 6.201 9.173 1.00 82.62 103 ILE A N 1
ATOM 765 C CA . ILE A 1 103 ? 2.789 5.338 9.684 1.00 82.62 103 ILE A CA 1
ATOM 766 C C . ILE A 1 103 ? 1.986 6.159 10.690 1.00 82.62 103 ILE A C 1
ATOM 768 O O . ILE A 1 103 ? 2.510 6.543 11.733 1.00 82.62 103 ILE A O 1
ATOM 772 N N . ASN A 1 104 ? 0.718 6.431 10.387 1.00 88.88 104 ASN A N 1
ATOM 773 C CA . ASN A 1 104 ? -0.207 7.057 11.326 1.00 88.88 104 ASN A CA 1
ATOM 774 C C . ASN A 1 104 ? -1.235 6.032 11.785 1.00 88.88 104 ASN A C 1
ATOM 776 O O . ASN A 1 104 ? -1.833 5.335 10.966 1.00 88.88 104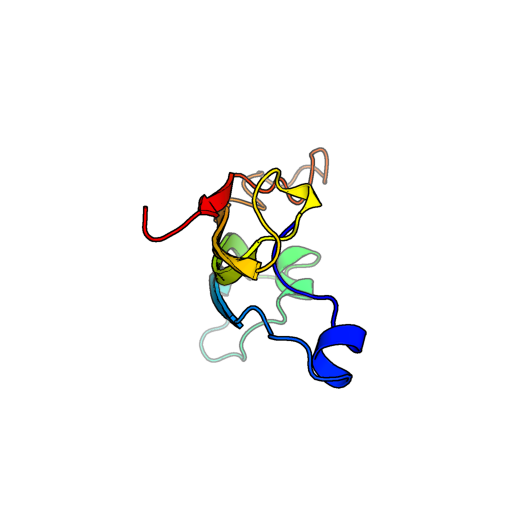 ASN A O 1
ATOM 780 N N . LEU A 1 105 ? -1.495 6.005 13.086 1.00 89.44 105 LEU A N 1
ATOM 781 C CA . LEU A 1 105 ? -2.570 5.221 13.669 1.00 89.44 105 LEU A CA 1
ATOM 782 C C . LEU A 1 105 ? -3.358 6.118 14.619 1.00 89.44 105 LEU A C 1
ATOM 784 O O . LEU A 1 105 ? -2.785 6.658 15.561 1.00 89.44 105 LEU A O 1
ATOM 788 N N . ASN A 1 106 ? -4.651 6.293 14.351 1.00 91.94 106 ASN A N 1
ATOM 789 C CA . ASN A 1 106 ? -5.497 7.247 15.066 1.00 91.94 106 ASN A CA 1
ATOM 790 C C . ASN A 1 106 ? -6.817 6.609 15.507 1.00 91.94 106 ASN A C 1
ATOM 792 O O . ASN A 1 106 ? -7.349 5.735 14.823 1.00 91.94 106 ASN A O 1
ATOM 796 N N . VAL A 1 107 ? -7.365 7.102 16.619 1.00 90.50 107 VAL A N 1
ATOM 797 C CA . VAL A 1 107 ? -8.767 6.881 17.013 1.00 90.50 107 VAL A CA 1
ATOM 798 C C . VAL A 1 107 ? -9.677 7.664 16.062 1.00 90.50 107 VAL A C 1
ATOM 800 O O . VAL A 1 107 ? -9.317 8.760 15.632 1.00 90.50 107 VAL A O 1
ATOM 803 N N . VAL A 1 108 ? -10.858 7.130 15.746 1.00 87.56 108 VAL A N 1
ATOM 804 C CA . VAL A 1 108 ? -11.869 7.814 14.921 1.00 87.56 108 VAL A CA 1
ATOM 805 C C . VAL A 1 108 ? -13.172 7.970 15.711 1.00 87.56 108 VAL A C 1
ATOM 807 O O . VAL A 1 108 ? -13.625 7.010 16.327 1.00 87.56 108 VAL A O 1
ATOM 810 N N . GLY A 1 109 ? -13.791 9.159 15.657 1.00 66.94 109 GLY A N 1
ATOM 811 C CA . GLY A 1 109 ? -15.143 9.403 16.189 1.00 66.94 109 GLY A CA 1
ATOM 812 C C . GLY A 1 109 ? -15.235 9.836 17.659 1.00 66.94 109 GLY A C 1
ATOM 813 O O . GLY A 1 109 ? -16.134 9.368 18.353 1.00 66.94 109 GLY A O 1
ATOM 814 N N . GLN A 1 110 ? -14.330 10.705 18.127 1.00 53.38 110 GLN A N 1
ATOM 815 C CA . GLN A 1 110 ? -14.497 11.424 19.402 1.00 53.38 110 GLN A CA 1
ATOM 816 C C . GLN A 1 110 ? -15.339 12.688 19.242 1.00 53.38 110 GLN A C 1
ATOM 818 O O . GLN A 1 110 ? -15.175 13.365 18.200 1.00 53.38 110 GLN A O 1
#

Secondary structure (DSSP, 8-state):
-BS--HHHHHTTPPPPEEEEEEEEEEEE-STTPPPPPHHHHHHSPPTTEEEEEEEEEEEEEEEE-GGGTS-TTEEEEEEEEE--TT-S-SS---S-S---SEEEEEE---

Foldseek 3Di:
DWADDPVVVVVPGDGKDKDKDKDWDKWAPPPPDDDDDPVCLVPPNDVGIHTDWMKMKMKIWGWDDVVVVDHGRQTKMKIWIWTCLDPDPDPDDDDDNTPRPDIDMDGPDD

Radius of gyration: 18.98 Å; chains: 1; bounding box: 42×29×53 Å

pLDDT: mean 84.95, std 16.04, range [40.69, 97.69]